Protein AF-A0A7E4V9V8-F1 (afdb_monomer_lite)

Radius of gyration: 37.83 Å; chains: 1; bounding box: 82×45×127 Å

Organism: Panagrellus redivivus (NCBI:txid6233)

pLDDT: mean 72.08, std 18.41, range [40.09, 97.81]

Structure (mmCIF, N/CA/C/O backbone):
data_AF-A0A7E4V9V8-F1
#
_entry.id   AF-A0A7E4V9V8-F1
#
loop_
_atom_site.group_PDB
_atom_site.id
_atom_site.type_symbol
_atom_site.label_atom_id
_atom_site.label_alt_id
_atom_site.label_comp_id
_atom_site.label_asym_id
_atom_site.label_entity_id
_atom_site.label_seq_id
_atom_site.pdbx_PDB_ins_code
_atom_site.Cartn_x
_atom_site.Cartn_y
_atom_site.Cartn_z
_atom_site.occupancy
_atom_site.B_iso_or_equiv
_atom_site.auth_seq_id
_atom_site.auth_comp_id
_atom_site.auth_asym_id
_atom_site.auth_atom_id
_atom_site.pdbx_PDB_model_num
ATOM 1 N N . MET A 1 1 ? 31.816 2.742 -47.677 1.00 45.69 1 MET A N 1
ATOM 2 C CA . MET A 1 1 ? 32.128 1.300 -47.737 1.00 45.69 1 MET A CA 1
ATOM 3 C C . MET A 1 1 ? 30.909 0.569 -47.224 1.00 45.69 1 MET A C 1
ATOM 5 O O . MET A 1 1 ? 30.717 0.441 -46.022 1.00 45.69 1 MET A O 1
ATOM 9 N N . ASP A 1 2 ? 30.016 0.253 -48.149 1.00 43.44 2 ASP A N 1
ATOM 10 C CA . ASP A 1 2 ? 28.666 -0.223 -47.886 1.00 43.44 2 ASP A CA 1
ATOM 11 C C . ASP A 1 2 ? 28.671 -1.669 -47.377 1.00 43.44 2 ASP A C 1
ATOM 13 O O . ASP A 1 2 ? 29.311 -2.550 -47.951 1.00 43.44 2 ASP A O 1
ATOM 17 N N . ALA A 1 3 ? 27.908 -1.930 -46.313 1.00 55.72 3 ALA A N 1
ATOM 18 C CA . ALA A 1 3 ? 27.800 -3.226 -45.633 1.00 55.72 3 ALA A CA 1
ATOM 19 C C . ALA A 1 3 ? 27.164 -4.354 -46.483 1.00 55.72 3 ALA A C 1
ATOM 21 O O . ALA A 1 3 ? 26.876 -5.431 -45.968 1.00 55.72 3 ALA A O 1
ATOM 22 N N . LYS A 1 4 ? 26.944 -4.127 -47.785 1.00 54.84 4 LYS A N 1
ATOM 23 C CA . LYS A 1 4 ? 26.379 -5.103 -48.731 1.00 54.84 4 LYS A CA 1
ATOM 24 C C . LYS A 1 4 ? 27.421 -5.870 -49.555 1.00 54.84 4 LYS A C 1
ATOM 26 O O . LYS A 1 4 ? 27.035 -6.810 -50.234 1.00 54.84 4 LYS A O 1
ATOM 31 N N . SER A 1 5 ? 28.718 -5.557 -49.457 1.00 54.06 5 SER A N 1
ATOM 32 C CA . SER A 1 5 ? 29.772 -6.304 -50.177 1.00 54.06 5 SER A CA 1
ATOM 33 C C . SER A 1 5 ? 30.357 -7.508 -49.426 1.00 54.06 5 SER A C 1
ATOM 35 O O . SER A 1 5 ? 31.189 -8.210 -49.989 1.00 54.06 5 SER A O 1
ATOM 37 N N . PHE A 1 6 ? 29.946 -7.781 -48.182 1.00 55.25 6 PHE A N 1
ATOM 38 C CA . PHE A 1 6 ? 30.520 -8.889 -47.398 1.00 55.25 6 PHE A CA 1
ATOM 39 C C . PHE A 1 6 ? 29.801 -10.237 -47.597 1.00 55.25 6 PHE A C 1
ATOM 41 O O . PHE A 1 6 ? 30.325 -11.277 -47.214 1.00 55.25 6 PHE A O 1
ATOM 48 N N . ALA A 1 7 ? 28.607 -10.236 -48.202 1.00 59.81 7 ALA A N 1
ATOM 49 C CA . ALA A 1 7 ? 27.783 -11.437 -48.375 1.00 59.81 7 ALA A CA 1
ATOM 50 C C . ALA A 1 7 ? 28.170 -12.303 -49.595 1.00 59.81 7 ALA A C 1
ATOM 52 O O . ALA A 1 7 ? 27.647 -13.403 -49.735 1.00 59.81 7 ALA A O 1
ATOM 53 N N . ASP A 1 8 ? 29.092 -11.832 -50.443 1.00 55.97 8 ASP A N 1
ATOM 54 C CA . ASP A 1 8 ? 29.532 -12.507 -51.680 1.00 55.97 8 ASP A CA 1
ATOM 55 C C . ASP A 1 8 ? 30.954 -13.101 -51.576 1.00 55.97 8 ASP A C 1
ATOM 57 O O . ASP A 1 8 ? 31.596 -13.441 -52.572 1.00 55.97 8 ASP A O 1
ATOM 61 N N . LEU A 1 9 ? 31.495 -13.228 -50.358 1.00 59.00 9 LEU A N 1
ATOM 62 C CA . LEU A 1 9 ? 32.777 -13.899 -50.153 1.00 59.00 9 LEU A CA 1
ATOM 63 C C . LEU A 1 9 ? 32.568 -15.415 -50.086 1.00 59.00 9 LEU A C 1
ATOM 65 O O . LEU A 1 9 ? 31.859 -15.927 -49.222 1.00 59.00 9 LEU A O 1
ATOM 69 N N . LYS A 1 10 ? 33.237 -16.140 -50.994 1.00 71.31 10 LYS A N 1
ATOM 70 C CA . LYS A 1 10 ? 33.296 -17.611 -51.005 1.00 71.31 10 LYS A CA 1
ATOM 71 C C . LYS A 1 10 ? 33.635 -18.138 -49.595 1.00 71.31 10 LYS A C 1
ATOM 73 O O . LYS A 1 10 ? 34.505 -17.559 -48.943 1.00 71.31 10 LYS A O 1
ATOM 78 N N . PRO A 1 11 ? 33.037 -19.254 -49.137 1.00 69.50 11 PRO A N 1
ATOM 79 C CA . PRO A 1 11 ? 33.258 -19.796 -47.787 1.00 69.50 11 PRO A CA 1
ATOM 80 C C . PRO A 1 11 ? 34.738 -20.082 -47.485 1.00 69.50 11 PRO A C 1
ATOM 82 O O . PRO A 1 11 ? 35.166 -20.004 -46.339 1.00 69.50 11 PRO A O 1
ATOM 85 N N . GLU A 1 12 ? 35.540 -20.328 -48.519 1.00 69.25 12 GLU A N 1
ATOM 86 C CA . GLU A 1 12 ? 36.992 -20.499 -48.430 1.00 69.25 12 GLU A CA 1
ATOM 87 C C . GLU A 1 12 ? 37.733 -19.202 -48.049 1.00 69.25 12 GLU A C 1
ATOM 89 O O . GLU A 1 12 ? 38.665 -19.230 -47.252 1.00 69.25 12 GLU A O 1
ATOM 94 N N . GLN A 1 13 ? 37.277 -18.046 -48.545 1.00 64.38 13 GLN A N 1
ATOM 95 C CA . GLN A 1 13 ? 37.813 -16.728 -48.177 1.00 64.38 13 GLN A CA 1
ATOM 96 C C . GLN A 1 13 ? 37.402 -16.342 -46.751 1.00 64.38 13 GLN A C 1
ATOM 98 O O . GLN A 1 13 ? 38.192 -15.750 -46.018 1.00 64.38 13 GLN A O 1
ATOM 103 N N . LEU A 1 14 ? 36.191 -16.726 -46.328 1.00 67.88 14 LEU A N 1
ATOM 104 C CA . LEU A 1 14 ? 35.746 -16.559 -44.943 1.00 67.88 14 LEU A CA 1
ATOM 105 C C . LEU A 1 14 ? 36.573 -17.435 -43.987 1.00 67.88 14 LEU A C 1
ATOM 107 O O . LEU A 1 14 ? 37.019 -16.948 -42.951 1.00 67.88 14 LEU A O 1
ATOM 111 N N . ALA A 1 15 ? 36.847 -18.689 -44.361 1.00 70.75 15 ALA A N 1
ATOM 112 C CA . ALA A 1 15 ? 37.722 -19.578 -43.600 1.00 70.75 15 ALA A CA 1
ATOM 113 C C . ALA A 1 15 ? 39.163 -19.041 -43.530 1.00 70.75 15 ALA A C 1
ATOM 115 O O . ALA A 1 15 ? 39.757 -19.031 -42.454 1.00 70.75 15 ALA A O 1
ATOM 116 N N . ALA A 1 16 ? 39.699 -18.508 -44.634 1.00 72.44 16 ALA A N 1
ATOM 117 C CA . ALA A 1 16 ? 41.021 -17.880 -44.661 1.00 72.44 16 ALA A CA 1
ATOM 118 C C . ALA A 1 16 ? 41.091 -16.611 -43.786 1.00 72.44 16 ALA A C 1
ATOM 120 O O . ALA A 1 16 ? 42.066 -16.414 -43.058 1.00 72.44 16 ALA A O 1
ATOM 121 N N . ALA A 1 17 ? 40.042 -15.781 -43.789 1.00 70.69 17 ALA A N 1
ATOM 122 C CA . ALA A 1 17 ? 39.939 -14.615 -42.912 1.00 70.69 17 ALA A CA 1
ATOM 123 C C . ALA A 1 17 ? 39.844 -15.016 -41.428 1.00 70.69 17 A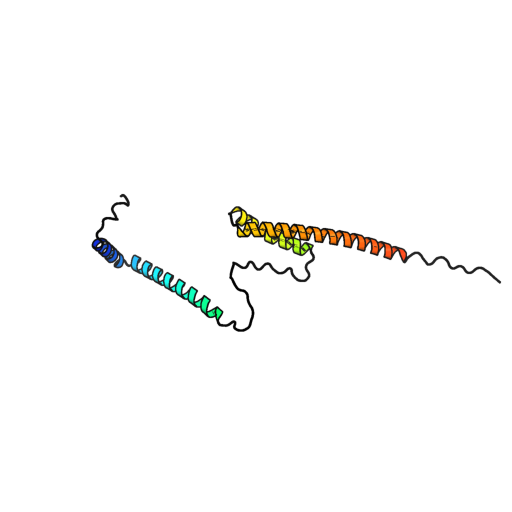LA A C 1
ATOM 125 O O . ALA A 1 17 ? 40.506 -14.410 -40.584 1.00 70.69 17 ALA A O 1
ATOM 126 N N . MET A 1 18 ? 39.090 -16.072 -41.101 1.00 73.50 18 MET A N 1
ATOM 127 C CA . MET A 1 18 ? 39.039 -16.637 -39.746 1.00 73.50 18 MET A CA 1
ATOM 128 C C . MET A 1 18 ? 40.387 -17.234 -39.317 1.00 73.50 18 MET A C 1
ATOM 130 O O . MET A 1 18 ? 40.780 -17.071 -38.164 1.00 73.50 18 MET A O 1
ATOM 134 N N . GLN A 1 19 ? 41.132 -17.857 -40.235 1.00 70.56 19 GLN A N 1
ATOM 135 C CA . GLN A 1 19 ? 42.467 -18.399 -39.964 1.00 70.56 19 GLN A CA 1
ATOM 136 C C . GLN A 1 19 ? 43.493 -17.285 -39.679 1.00 70.56 19 GLN A C 1
ATOM 138 O O . GLN A 1 19 ? 44.299 -17.419 -38.759 1.00 70.56 19 GLN A O 1
ATOM 143 N N . LEU A 1 20 ? 43.428 -16.162 -40.407 1.00 66.19 20 LEU A N 1
ATOM 144 C CA . LEU A 1 20 ? 44.262 -14.975 -40.159 1.00 66.19 20 LEU A CA 1
ATOM 145 C C . LEU A 1 20 ? 43.917 -14.283 -38.829 1.00 66.19 20 LEU A C 1
ATOM 147 O O . LEU A 1 20 ? 44.810 -13.819 -38.115 1.00 66.19 20 LEU A O 1
ATOM 151 N N . LEU A 1 21 ? 42.635 -14.253 -38.453 1.00 65.12 21 LEU A N 1
ATOM 152 C CA . LEU A 1 21 ? 42.201 -13.775 -37.135 1.00 65.12 21 LEU A CA 1
ATOM 153 C C . LEU A 1 21 ? 42.660 -14.713 -36.005 1.00 65.12 21 LEU A C 1
ATOM 155 O O . LEU A 1 21 ? 43.030 -14.233 -34.935 1.00 65.12 21 LEU A O 1
ATOM 159 N N . ALA A 1 22 ? 42.719 -16.028 -36.247 1.00 63.16 22 ALA A N 1
ATOM 160 C CA . ALA A 1 22 ? 43.178 -17.023 -35.272 1.00 63.16 22 ALA A CA 1
ATOM 161 C C . ALA A 1 22 ? 44.679 -16.919 -34.931 1.00 63.16 22 ALA A C 1
ATOM 163 O O . ALA A 1 22 ? 45.094 -17.331 -33.845 1.00 63.16 22 ALA A O 1
ATOM 164 N N . THR A 1 23 ? 45.491 -16.340 -35.823 1.00 73.06 23 THR A N 1
ATOM 165 C CA . THR A 1 23 ? 46.910 -16.031 -35.559 1.00 73.06 23 THR A CA 1
ATOM 166 C C . THR A 1 23 ? 47.132 -14.739 -34.765 1.00 73.06 23 THR A C 1
ATOM 168 O O . THR A 1 23 ? 48.264 -14.439 -34.392 1.00 73.06 23 THR A O 1
ATOM 171 N N . ASN A 1 24 ? 46.080 -13.965 -34.478 1.00 74.00 24 ASN A N 1
ATOM 172 C CA . ASN A 1 24 ? 46.192 -12.724 -33.719 1.00 74.00 24 ASN A CA 1
ATOM 173 C C . ASN A 1 24 ? 46.046 -12.988 -32.197 1.00 74.00 24 ASN A C 1
ATOM 175 O O . ASN A 1 24 ? 44.991 -13.464 -31.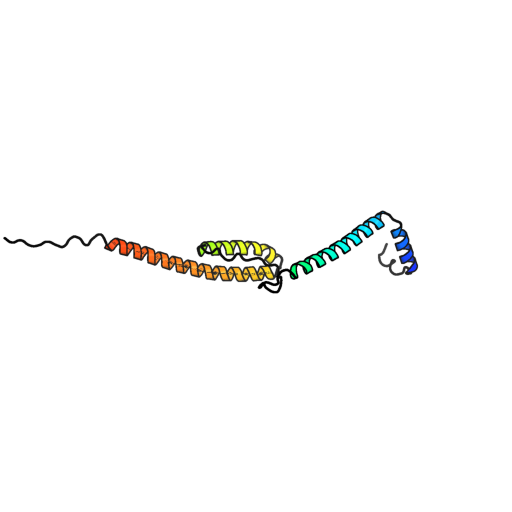764 1.00 74.00 24 ASN A O 1
ATOM 179 N N . PRO A 1 25 ? 47.050 -12.656 -31.356 1.00 75.88 25 PRO A N 1
ATOM 180 C CA . PRO A 1 25 ? 47.046 -12.985 -29.923 1.00 75.88 25 PRO A CA 1
ATOM 181 C C . PRO A 1 25 ? 45.923 -12.288 -29.138 1.00 75.88 25 PRO A C 1
ATOM 183 O O . PRO A 1 25 ? 45.439 -12.823 -28.142 1.00 75.88 25 PRO A O 1
ATOM 186 N N . GLN A 1 26 ? 45.454 -11.126 -29.604 1.00 74.38 26 GLN A N 1
ATOM 187 C CA . GLN A 1 26 ? 44.285 -10.456 -29.023 1.00 74.38 26 GLN A CA 1
ATOM 188 C C . GLN A 1 26 ? 43.015 -11.298 -29.196 1.00 74.38 26 GLN A C 1
ATOM 190 O O . GLN A 1 26 ? 42.241 -11.467 -28.256 1.00 74.38 26 GLN A O 1
ATOM 195 N N . TYR A 1 27 ? 42.828 -11.897 -30.376 1.00 75.81 27 TYR A N 1
ATOM 196 C CA . TYR A 1 27 ? 41.657 -12.726 -30.659 1.00 75.81 27 TYR A CA 1
ATOM 197 C C . TYR A 1 27 ? 41.684 -14.037 -29.861 1.00 75.81 27 TYR A C 1
ATOM 199 O O . TYR A 1 27 ? 40.644 -14.482 -29.377 1.00 75.81 27 TYR A O 1
ATOM 207 N N . GLN A 1 28 ? 42.874 -14.608 -29.637 1.00 75.06 28 GLN A N 1
ATOM 208 C CA . GLN A 1 28 ? 43.047 -15.766 -28.751 1.00 75.06 28 GLN A CA 1
ATOM 209 C C . GLN A 1 28 ? 42.639 -15.457 -27.304 1.00 75.06 28 GLN A C 1
ATOM 211 O O . GLN A 1 28 ? 41.941 -16.262 -26.689 1.00 75.06 28 GLN A O 1
ATOM 216 N N . HIS A 1 29 ? 42.990 -14.281 -26.772 1.00 79.19 29 HIS A N 1
ATOM 217 C CA . HIS A 1 29 ? 42.607 -13.901 -25.408 1.00 79.19 29 HIS A CA 1
ATOM 218 C C . HIS A 1 29 ? 41.089 -13.688 -25.269 1.00 79.19 29 HIS A C 1
ATOM 220 O O . HIS A 1 29 ? 40.487 -14.099 -24.273 1.00 79.19 29 HIS A O 1
ATOM 226 N N . VAL A 1 30 ? 40.446 -13.111 -26.293 1.00 78.38 30 VAL A N 1
ATOM 227 C CA . VAL A 1 30 ? 38.983 -12.940 -26.342 1.00 78.38 30 VAL A CA 1
ATOM 228 C C . VAL A 1 30 ? 38.264 -14.288 -26.456 1.00 78.38 30 VAL A C 1
ATOM 230 O O . VAL A 1 30 ? 37.282 -14.502 -25.745 1.00 78.38 30 VAL A O 1
ATOM 233 N N . LEU A 1 31 ? 38.759 -15.225 -27.274 1.00 78.88 31 LEU A N 1
ATOM 234 C CA . LEU A 1 31 ? 38.191 -16.578 -27.353 1.00 78.88 31 LEU A CA 1
ATOM 235 C C . LEU A 1 31 ? 38.348 -17.352 -26.035 1.00 78.88 31 LEU A C 1
ATOM 237 O O . LEU A 1 31 ? 37.402 -18.021 -25.618 1.00 78.88 31 LEU A O 1
ATOM 241 N N . GLN A 1 32 ? 39.492 -17.223 -25.355 1.00 79.06 32 GLN A N 1
ATOM 242 C CA . GLN A 1 32 ? 39.735 -17.855 -24.053 1.00 79.06 32 GLN A CA 1
ATOM 243 C C . GLN A 1 32 ? 38.775 -17.310 -22.982 1.00 79.06 32 GLN A C 1
ATOM 245 O O . GLN A 1 32 ? 38.184 -18.086 -22.228 1.00 79.06 32 GLN A O 1
ATOM 250 N N . HIS A 1 33 ? 38.557 -15.989 -22.953 1.00 78.06 33 HIS A N 1
ATOM 251 C CA . HIS A 1 33 ? 37.576 -15.356 -22.066 1.00 78.06 33 HIS A CA 1
ATOM 252 C C . HIS A 1 33 ? 36.128 -15.745 -22.411 1.00 78.06 33 HIS A C 1
ATOM 254 O O . HIS A 1 33 ? 35.330 -15.980 -21.503 1.00 78.06 33 HIS A O 1
ATOM 260 N N . ALA A 1 34 ? 35.779 -15.857 -23.697 1.00 75.50 34 ALA A N 1
ATOM 261 C CA . ALA A 1 34 ? 34.440 -16.258 -24.135 1.00 75.50 34 ALA A CA 1
ATOM 262 C C . ALA A 1 34 ? 34.124 -17.728 -23.792 1.00 75.50 34 ALA A C 1
ATOM 264 O O . ALA A 1 34 ? 33.023 -18.032 -23.331 1.00 75.50 34 ALA A O 1
ATOM 265 N N . GLN A 1 35 ? 35.093 -18.638 -23.942 1.00 73.69 35 GLN A N 1
ATOM 266 C CA . GLN A 1 35 ? 34.956 -20.037 -23.518 1.00 73.69 35 GLN A CA 1
ATOM 267 C C . GLN A 1 35 ? 34.885 -20.171 -21.989 1.00 73.69 35 GLN A C 1
ATOM 269 O O . GLN A 1 35 ? 34.065 -20.939 -21.481 1.00 73.69 35 GLN A O 1
ATOM 274 N N . ALA A 1 36 ? 35.665 -19.378 -21.243 1.00 68.00 36 ALA A N 1
ATOM 275 C CA . ALA A 1 36 ? 35.574 -19.325 -19.782 1.00 68.00 36 ALA A CA 1
ATOM 276 C C . ALA A 1 36 ? 34.200 -18.810 -19.305 1.00 68.00 36 ALA A C 1
ATOM 278 O O . ALA A 1 36 ? 33.636 -19.346 -18.348 1.00 68.00 36 ALA A O 1
ATOM 279 N N . ALA A 1 37 ? 33.608 -17.833 -20.001 1.00 66.38 37 ALA A N 1
ATOM 280 C CA . ALA A 1 37 ? 32.262 -17.340 -19.702 1.00 66.38 37 ALA A CA 1
ATOM 281 C C . ALA A 1 37 ? 31.167 -18.398 -19.959 1.00 66.38 37 ALA A C 1
ATOM 283 O O . ALA A 1 37 ? 30.230 -18.513 -19.166 1.00 66.38 37 ALA A O 1
ATOM 284 N N . ALA A 1 38 ? 31.301 -19.216 -21.010 1.00 64.56 38 ALA A N 1
ATOM 285 C CA . ALA A 1 38 ? 30.376 -20.321 -21.285 1.00 64.56 38 ALA A CA 1
ATOM 286 C C . ALA A 1 38 ? 30.480 -21.450 -20.237 1.00 64.56 38 ALA A C 1
ATOM 288 O O . ALA A 1 38 ? 29.458 -21.967 -19.782 1.00 64.56 38 ALA A O 1
ATOM 289 N N . ALA A 1 39 ? 31.695 -21.783 -19.782 1.00 63.09 39 ALA A N 1
ATOM 290 C CA . ALA A 1 39 ? 31.906 -22.752 -18.702 1.00 63.09 39 ALA A CA 1
ATOM 291 C C . ALA A 1 39 ? 31.347 -22.260 -17.349 1.00 63.09 39 ALA A C 1
ATOM 293 O O . ALA A 1 39 ? 30.770 -23.042 -16.591 1.00 63.09 39 ALA A O 1
ATOM 294 N N . SER A 1 40 ? 31.438 -20.950 -17.082 1.00 64.12 40 SER A N 1
ATOM 295 C CA . SER A 1 40 ? 30.881 -20.317 -15.875 1.00 64.12 40 SER A CA 1
ATOM 296 C C . SER A 1 40 ? 29.351 -20.437 -15.802 1.00 64.12 40 SER A C 1
ATOM 298 O O . SER A 1 40 ? 28.801 -20.689 -14.729 1.00 64.12 40 SER A O 1
ATOM 300 N N . GLN A 1 41 ? 28.650 -20.311 -16.939 1.00 62.50 41 GLN A N 1
ATOM 301 C CA . GLN A 1 41 ? 27.193 -20.505 -16.998 1.00 62.50 41 GLN A CA 1
ATOM 302 C C . GLN A 1 41 ? 26.782 -21.964 -16.744 1.00 62.50 41 GLN A C 1
ATOM 304 O O . GLN A 1 41 ? 25.794 -22.204 -16.048 1.00 62.50 41 GLN A O 1
ATOM 309 N N . ALA A 1 42 ? 27.551 -22.940 -17.240 1.00 62.97 42 ALA A N 1
ATOM 310 C CA . ALA A 1 42 ? 27.260 -24.359 -17.023 1.00 62.97 42 ALA A CA 1
ATOM 311 C C . ALA A 1 42 ? 27.433 -24.780 -15.548 1.00 62.97 42 ALA A C 1
ATOM 313 O O . ALA A 1 42 ? 26.620 -25.541 -15.019 1.00 62.97 42 ALA A O 1
ATOM 314 N N . GLN A 1 43 ? 28.437 -24.238 -14.844 1.00 64.62 43 GLN A N 1
ATOM 315 C CA . GLN A 1 43 ? 28.608 -24.482 -13.404 1.00 64.62 43 GLN A CA 1
ATOM 316 C C . GLN A 1 43 ? 27.491 -23.856 -12.553 1.00 64.62 43 GLN A C 1
ATOM 318 O O . GLN A 1 43 ? 27.070 -24.467 -11.567 1.00 64.62 43 GLN A O 1
ATOM 323 N N . GLN A 1 44 ? 26.958 -22.690 -12.943 1.00 62.62 44 GLN A N 1
ATOM 324 C CA . GLN A 1 44 ? 25.831 -22.069 -12.233 1.00 62.62 44 GLN A CA 1
ATOM 325 C C . GLN A 1 44 ? 24.548 -22.914 -12.300 1.00 62.62 44 GLN A C 1
ATOM 327 O O . GLN A 1 44 ? 23.812 -22.980 -11.315 1.00 62.62 44 GLN A O 1
ATOM 332 N N . GLN A 1 45 ? 24.297 -23.610 -13.414 1.00 60.78 45 GLN A N 1
ATOM 333 C CA . GLN A 1 45 ? 23.141 -24.507 -13.527 1.00 60.78 45 GLN A CA 1
ATOM 334 C C . GLN A 1 45 ? 23.300 -25.789 -12.694 1.00 60.78 45 GLN A C 1
ATOM 336 O O . GLN A 1 45 ? 22.329 -26.241 -12.086 1.00 60.78 45 GLN A O 1
ATOM 341 N N . HIS A 1 46 ? 24.510 -26.349 -12.586 1.00 65.38 46 HIS A N 1
ATOM 342 C CA . HIS A 1 46 ? 24.727 -27.565 -11.791 1.00 65.38 46 HIS A CA 1
ATOM 343 C C . HIS A 1 46 ? 24.585 -27.319 -10.277 1.00 65.38 46 HIS A C 1
ATOM 345 O O . HIS A 1 46 ? 24.075 -28.175 -9.552 1.00 65.38 46 HIS A O 1
ATOM 351 N N . GLN A 1 47 ? 24.954 -26.127 -9.788 1.00 62.12 47 GLN A N 1
ATOM 352 C CA . GLN A 1 47 ? 24.814 -25.793 -8.365 1.00 62.12 47 GLN A CA 1
ATOM 353 C C . GLN A 1 47 ? 23.347 -25.607 -7.926 1.00 62.12 47 GLN A C 1
ATOM 355 O O . GLN A 1 47 ? 23.027 -25.885 -6.771 1.00 62.12 47 GLN A O 1
ATOM 360 N N . GLN A 1 48 ? 22.432 -25.229 -8.832 1.00 60.88 48 GLN A N 1
ATOM 361 C CA . GLN A 1 48 ? 20.995 -25.194 -8.515 1.00 60.88 48 GLN A CA 1
ATOM 362 C C . GLN A 1 48 ? 20.381 -26.590 -8.362 1.00 60.88 48 GLN A C 1
ATOM 364 O O . GLN A 1 48 ? 19.479 -26.766 -7.545 1.00 60.88 48 GLN A O 1
ATOM 369 N N . GLN A 1 49 ? 20.875 -27.598 -9.087 1.00 61.84 49 GLN A N 1
ATOM 370 C CA . GLN A 1 49 ? 20.275 -28.933 -9.033 1.00 61.84 49 GLN A CA 1
ATOM 371 C C . GLN A 1 49 ? 20.659 -29.703 -7.758 1.00 61.84 49 GLN A C 1
ATOM 373 O O . GLN A 1 49 ? 19.850 -30.468 -7.235 1.00 61.84 49 GLN A O 1
ATOM 378 N N . GLN A 1 50 ? 21.850 -29.460 -7.196 1.00 61.53 50 GLN A N 1
ATOM 379 C CA . GLN A 1 50 ? 22.317 -30.185 -6.008 1.00 61.53 50 GLN A CA 1
ATOM 380 C C . GLN A 1 50 ? 21.651 -29.725 -4.694 1.00 61.53 50 GLN A C 1
ATOM 382 O O . GLN A 1 50 ? 21.560 -30.513 -3.754 1.00 61.53 50 GLN A O 1
ATOM 387 N N . GLN A 1 51 ? 21.097 -28.506 -4.622 1.00 59.59 51 GLN A N 1
ATOM 388 C CA . GLN A 1 51 ? 20.321 -28.072 -3.445 1.00 59.59 51 GLN A CA 1
ATOM 389 C C . GLN A 1 51 ? 18.934 -28.726 -3.343 1.00 59.59 51 GLN A C 1
ATOM 391 O O . GLN A 1 51 ? 18.319 -28.676 -2.280 1.00 59.59 51 GLN A O 1
ATOM 396 N N . GLN A 1 52 ? 18.440 -29.381 -4.398 1.00 57.44 52 GLN A N 1
ATOM 397 C CA . GLN A 1 52 ? 17.084 -29.934 -4.399 1.00 57.44 52 GLN A CA 1
ATOM 398 C C . GLN A 1 52 ? 16.984 -31.344 -3.790 1.00 57.44 52 GLN A C 1
ATOM 400 O O . GLN A 1 52 ? 15.878 -31.827 -3.565 1.00 57.44 52 GLN A O 1
ATOM 405 N N . GLN A 1 53 ? 18.110 -32.003 -3.485 1.00 52.34 53 GLN A N 1
ATOM 406 C CA . GLN A 1 53 ? 18.114 -33.398 -3.017 1.00 52.34 53 GLN A CA 1
ATOM 407 C C . GLN A 1 53 ? 18.367 -33.572 -1.508 1.00 52.34 53 GLN A C 1
ATOM 409 O O . GLN A 1 53 ? 18.261 -34.684 -1.001 1.00 52.34 53 GLN A O 1
ATOM 414 N N . ALA A 1 54 ? 18.622 -32.487 -0.766 1.00 49.66 54 ALA A N 1
ATOM 415 C CA . ALA A 1 54 ? 18.818 -32.531 0.690 1.00 49.66 54 ALA A CA 1
ATOM 416 C C . ALA A 1 54 ? 17.551 -32.214 1.515 1.00 49.66 54 ALA A C 1
ATOM 418 O O . ALA A 1 54 ? 17.619 -32.119 2.737 1.00 49.66 54 ALA A O 1
ATOM 419 N N . GLN A 1 55 ? 16.384 -32.068 0.880 1.00 46.12 55 GLN A N 1
ATOM 420 C CA . GLN A 1 55 ? 15.124 -31.720 1.553 1.00 46.12 55 GLN A CA 1
ATOM 421 C C . GLN A 1 55 ? 14.055 -32.813 1.405 1.00 46.12 55 GLN A C 1
ATOM 423 O O . GLN A 1 55 ? 12.901 -32.556 1.079 1.00 46.12 55 GLN A O 1
ATOM 428 N N . ALA A 1 56 ? 14.419 -34.062 1.701 1.00 41.00 56 ALA A N 1
ATOM 429 C CA . ALA A 1 56 ? 13.443 -35.113 1.992 1.00 41.00 56 ALA A CA 1
ATOM 430 C C . ALA A 1 56 ? 13.121 -35.125 3.497 1.00 41.00 56 ALA A C 1
ATOM 432 O O . ALA A 1 56 ? 13.459 -36.052 4.224 1.00 41.00 56 ALA A O 1
ATOM 433 N N . SER A 1 57 ? 12.508 -34.037 3.965 1.00 40.59 57 SER A N 1
ATOM 434 C CA . SER A 1 57 ? 11.769 -33.904 5.229 1.00 40.59 57 SER A CA 1
ATOM 435 C C . SER A 1 57 ? 10.924 -32.627 5.101 1.00 40.59 57 SER A C 1
ATOM 437 O O . SER A 1 57 ? 11.406 -31.532 5.349 1.00 40.59 57 SER A O 1
ATOM 439 N N . ILE A 1 58 ? 9.720 -32.807 4.550 1.00 46.75 58 ILE A N 1
ATOM 440 C CA . ILE A 1 58 ? 8.535 -31.925 4.398 1.00 46.75 58 ILE A CA 1
ATOM 441 C C . ILE A 1 58 ? 8.479 -30.572 5.160 1.00 46.75 58 ILE A C 1
ATOM 443 O O . ILE A 1 58 ? 8.964 -30.501 6.286 1.00 46.75 58 ILE A O 1
ATOM 447 N N . PRO A 1 59 ? 7.669 -29.578 4.703 1.00 49.38 59 PRO A N 1
ATOM 448 C CA . PRO A 1 59 ? 7.109 -29.341 3.357 1.00 49.38 59 PRO A CA 1
ATOM 449 C C . PRO A 1 59 ? 7.367 -27.897 2.862 1.00 49.38 59 PRO A C 1
ATOM 451 O O . PRO A 1 59 ? 7.145 -26.936 3.596 1.00 49.38 59 PRO A O 1
ATOM 454 N N . SER A 1 60 ? 7.770 -27.693 1.602 1.00 40.09 60 SER A N 1
ATOM 455 C CA . SER A 1 60 ? 7.865 -26.333 1.050 1.00 40.09 60 SER A CA 1
ATOM 456 C C . SER A 1 60 ? 7.476 -26.244 -0.421 1.00 40.09 60 SER A C 1
ATOM 458 O O . SER A 1 60 ? 7.588 -27.184 -1.202 1.00 40.09 60 SER A O 1
ATOM 460 N N . VAL A 1 61 ? 6.936 -25.076 -0.715 1.00 44.59 61 VAL A N 1
ATOM 461 C CA . VAL A 1 61 ? 6.044 -24.669 -1.789 1.00 44.59 61 VAL A CA 1
ATOM 462 C C . VAL A 1 61 ? 6.660 -24.687 -3.189 1.00 44.59 61 VAL A C 1
ATOM 464 O O . VAL A 1 61 ? 7.790 -24.269 -3.428 1.00 44.59 61 VAL A O 1
ATOM 467 N N . SER A 1 62 ? 5.844 -25.125 -4.140 1.00 45.78 62 SER A N 1
ATOM 468 C CA . SER A 1 62 ? 6.054 -25.039 -5.581 1.00 45.78 62 SER A CA 1
ATOM 469 C C . SER A 1 62 ? 6.008 -23.592 -6.112 1.00 45.78 62 SER A C 1
ATOM 471 O O . SER A 1 62 ? 5.181 -22.793 -5.679 1.00 45.78 62 SER A O 1
ATOM 473 N N . ALA A 1 63 ? 6.848 -23.336 -7.128 1.00 41.81 63 ALA A N 1
ATOM 474 C CA . ALA A 1 63 ? 6.944 -22.164 -8.018 1.00 41.81 63 ALA A CA 1
ATOM 475 C C . ALA A 1 63 ? 7.605 -20.882 -7.455 1.00 41.81 63 ALA A C 1
ATOM 477 O O . ALA A 1 63 ? 6.989 -20.050 -6.791 1.00 41.81 63 ALA A O 1
ATOM 478 N N . GLN A 1 64 ? 8.878 -20.687 -7.817 1.00 41.03 64 GLN A N 1
ATOM 479 C CA . GLN A 1 64 ? 9.652 -19.475 -7.544 1.00 41.03 64 GLN A CA 1
ATOM 480 C C . GLN A 1 64 ? 9.270 -18.347 -8.518 1.00 41.03 64 GLN A C 1
ATOM 482 O O . GLN A 1 64 ? 9.778 -18.244 -9.632 1.00 41.03 64 GLN A O 1
ATOM 487 N N . LEU A 1 65 ? 8.360 -17.492 -8.060 1.00 45.94 65 LEU A N 1
ATOM 488 C CA . LEU A 1 65 ? 8.267 -16.073 -8.419 1.00 45.94 65 LEU A CA 1
ATOM 489 C C . LEU A 1 65 ? 9.231 -15.302 -7.486 1.00 45.94 65 LEU A C 1
ATOM 491 O O . LEU A 1 65 ? 9.468 -15.800 -6.382 1.00 45.94 65 LEU A O 1
ATOM 495 N N . PRO A 1 66 ? 9.769 -14.113 -7.834 1.00 43.66 66 PRO A N 1
ATOM 496 C CA . PRO A 1 66 ? 10.517 -13.290 -6.882 1.00 43.66 66 PRO A CA 1
ATOM 497 C C . PRO A 1 66 ? 9.651 -13.011 -5.647 1.00 43.66 66 PRO A C 1
ATOM 499 O O . PRO A 1 66 ? 8.730 -12.194 -5.679 1.00 43.66 66 PRO A O 1
ATOM 502 N N . GLN A 1 67 ? 9.906 -13.759 -4.574 1.00 41.91 67 GLN A N 1
ATOM 503 C CA . GLN A 1 67 ? 9.193 -13.665 -3.311 1.00 41.91 67 GLN A CA 1
ATOM 504 C C . GLN A 1 67 ? 9.680 -12.408 -2.594 1.00 41.91 67 GLN A C 1
ATOM 506 O O . GLN A 1 67 ? 10.658 -12.431 -1.850 1.00 41.91 67 GLN A O 1
ATOM 511 N N . TYR A 1 68 ? 8.982 -11.294 -2.817 1.00 44.75 68 TYR A N 1
ATOM 512 C CA . TYR A 1 68 ? 8.888 -10.268 -1.787 1.00 44.75 68 TYR A CA 1
ATOM 513 C C . TYR A 1 68 ? 8.133 -10.911 -0.626 1.00 44.75 68 TYR A C 1
ATOM 515 O O . TYR A 1 68 ? 6.906 -10.998 -0.641 1.00 44.75 68 TYR A O 1
ATOM 523 N N . SER A 1 69 ? 8.896 -11.423 0.341 1.00 46.97 69 SER A N 1
ATOM 524 C CA . SER A 1 69 ? 8.384 -11.847 1.634 1.00 46.97 69 SER A CA 1
ATOM 525 C C . SER A 1 69 ? 7.703 -10.637 2.259 1.00 46.97 69 SER A C 1
ATOM 527 O O . SER A 1 69 ? 8.366 -9.777 2.831 1.00 46.97 69 SER A O 1
ATOM 529 N N . VAL A 1 70 ? 6.383 -10.547 2.106 1.00 57.00 70 VAL A N 1
ATOM 530 C CA . VAL A 1 70 ? 5.553 -9.675 2.933 1.00 57.00 70 VAL A CA 1
ATOM 531 C C . VAL A 1 70 ? 5.808 -10.118 4.369 1.00 57.00 70 VAL A C 1
ATOM 533 O O . VAL A 1 70 ? 5.502 -11.270 4.691 1.00 57.00 70 VAL A O 1
ATOM 536 N N . PRO A 1 71 ? 6.424 -9.280 5.222 1.00 53.44 71 PRO A N 1
ATOM 537 C CA . PRO A 1 71 ? 6.571 -9.622 6.621 1.00 53.44 71 PRO A CA 1
ATOM 538 C C . PRO A 1 71 ? 5.163 -9.870 7.147 1.00 53.44 71 PRO A C 1
ATOM 540 O O . PRO A 1 71 ? 4.296 -8.998 7.039 1.00 53.44 71 PRO A O 1
ATOM 543 N N . ALA A 1 72 ? 4.916 -11.073 7.667 1.00 58.59 72 ALA A N 1
ATOM 544 C CA . ALA A 1 72 ? 3.737 -11.298 8.480 1.00 58.59 72 ALA A CA 1
ATOM 545 C C . ALA A 1 72 ? 3.720 -10.185 9.540 1.00 58.59 72 ALA A C 1
ATOM 547 O O . ALA A 1 72 ? 4.773 -9.920 10.135 1.00 58.59 72 ALA A O 1
ATOM 548 N N . PRO A 1 73 ? 2.587 -9.486 9.731 1.00 53.75 73 PRO A N 1
ATOM 549 C CA . PRO A 1 73 ? 2.525 -8.409 10.702 1.00 53.75 73 PRO A CA 1
ATOM 550 C C . PRO A 1 73 ? 3.012 -8.962 12.044 1.00 53.75 73 PRO A C 1
ATOM 552 O O . PRO A 1 73 ? 2.528 -10.020 12.461 1.00 53.75 73 PRO A O 1
ATOM 555 N N . PRO A 1 74 ? 4.003 -8.318 12.685 1.00 51.97 74 PRO A N 1
ATOM 556 C CA . PRO A 1 74 ? 4.563 -8.822 13.925 1.00 51.97 74 PRO A CA 1
ATOM 557 C C . PRO A 1 74 ? 3.422 -9.062 14.923 1.00 51.97 74 PRO A C 1
ATOM 559 O O . PRO A 1 74 ? 2.564 -8.180 15.079 1.00 51.97 74 PRO A O 1
ATOM 562 N N . PRO A 1 75 ? 3.368 -10.241 15.571 1.00 43.94 75 PRO A N 1
ATOM 563 C CA . PRO A 1 75 ? 2.325 -10.563 16.534 1.00 43.94 75 PRO A CA 1
ATOM 564 C C . PRO A 1 75 ? 2.472 -9.617 17.732 1.00 43.94 75 PRO A C 1
ATOM 566 O O . PRO A 1 75 ? 3.309 -9.828 18.602 1.00 43.94 75 PRO A O 1
ATOM 569 N N . GLY A 1 76 ? 1.711 -8.519 17.727 1.00 53.91 76 GLY A N 1
ATOM 570 C CA . GLY A 1 76 ? 1.759 -7.479 18.762 1.00 53.91 76 GLY A CA 1
ATOM 571 C C . GLY A 1 76 ? 1.685 -6.029 18.268 1.00 53.91 76 GLY A C 1
ATOM 572 O O . GLY A 1 76 ? 1.535 -5.127 19.088 1.00 53.91 76 GLY A O 1
ATOM 573 N N . GLY A 1 77 ? 1.758 -5.765 16.958 1.00 61.22 77 GLY A N 1
ATOM 574 C CA . GLY A 1 77 ? 1.581 -4.407 16.425 1.00 61.22 77 GLY A CA 1
ATOM 575 C C . GLY A 1 77 ? 0.114 -3.957 16.440 1.00 61.22 77 GLY A C 1
ATOM 576 O O . GLY A 1 77 ? -0.759 -4.676 15.959 1.00 61.22 77 GLY A O 1
ATOM 577 N N . SER A 1 78 ? -0.179 -2.758 16.957 1.00 82.69 78 SER A N 1
ATOM 578 C CA . SER A 1 78 ? -1.527 -2.166 16.864 1.00 82.69 78 SER A CA 1
ATOM 579 C C . SER A 1 78 ? -1.965 -1.989 15.400 1.00 82.69 78 SER A C 1
ATOM 581 O O . SER A 1 78 ? -1.121 -1.861 14.509 1.00 82.69 78 SER A O 1
ATOM 583 N N . LYS A 1 79 ? -3.280 -1.922 15.130 1.00 87.38 79 LYS A N 1
ATOM 584 C CA . LYS A 1 79 ? -3.809 -1.738 13.760 1.00 87.38 79 LYS A CA 1
ATOM 585 C C . LYS A 1 79 ? -3.201 -0.523 1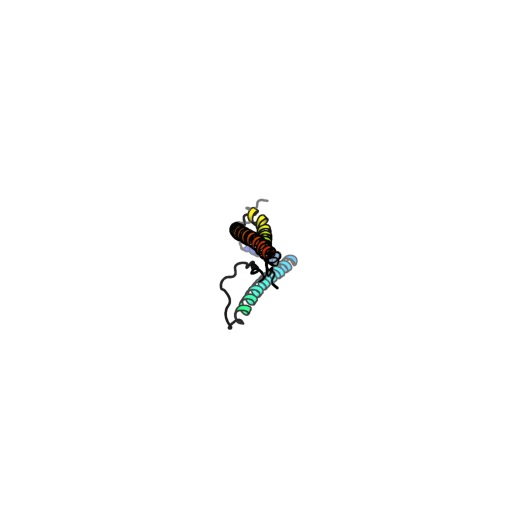3.039 1.00 87.38 79 LYS A C 1
ATOM 587 O O . LYS A 1 79 ? -2.967 -0.565 11.836 1.00 87.38 79 LYS A O 1
ATOM 592 N N . TYR A 1 80 ? -2.853 0.522 13.790 1.00 88.62 80 TYR A N 1
ATOM 593 C CA . TYR A 1 80 ? -2.123 1.683 13.286 1.00 88.62 80 TYR A CA 1
ATOM 594 C C . TYR A 1 80 ? -0.703 1.350 12.799 1.00 88.62 80 TYR A C 1
ATOM 596 O O . TYR A 1 80 ? -0.329 1.758 11.705 1.00 88.62 80 TYR A O 1
ATOM 604 N N . ASN A 1 81 ? 0.075 0.569 13.557 1.00 90.19 81 ASN A N 1
ATOM 605 C CA . ASN A 1 81 ? 1.411 0.142 13.123 1.00 90.19 81 ASN A CA 1
ATOM 606 C C . ASN A 1 81 ? 1.339 -0.685 11.837 1.00 90.19 81 ASN A C 1
ATOM 608 O O . ASN A 1 81 ? 2.137 -0.488 10.927 1.00 90.19 81 ASN A O 1
ATOM 612 N N . HIS A 1 82 ? 0.341 -1.564 11.728 1.00 91.44 82 HIS A N 1
ATOM 613 C CA . HIS A 1 82 ? 0.110 -2.319 10.499 1.00 91.44 82 HIS A CA 1
ATOM 614 C C . HIS A 1 82 ? -0.185 -1.377 9.316 1.00 91.44 82 HIS A C 1
ATOM 616 O O . HIS A 1 82 ? 0.372 -1.550 8.233 1.00 91.44 82 HIS A O 1
ATOM 622 N N . LEU A 1 83 ? -0.992 -0.330 9.520 1.00 94.06 83 LEU A N 1
ATOM 623 C CA . LEU A 1 83 ? -1.278 0.660 8.479 1.00 94.06 83 LEU A CA 1
ATOM 624 C C . LEU A 1 83 ? -0.015 1.399 8.010 1.00 94.06 83 LEU A C 1
ATOM 626 O O . LEU A 1 83 ? 0.154 1.595 6.807 1.00 94.06 83 LEU A O 1
ATOM 630 N N . LEU A 1 84 ? 0.881 1.764 8.932 1.00 94.06 84 LEU A N 1
ATOM 631 C CA . LEU A 1 84 ? 2.160 2.393 8.589 1.00 94.06 84 LEU A CA 1
ATOM 632 C C . LEU A 1 84 ? 3.021 1.486 7.700 1.00 94.06 84 LEU A C 1
ATOM 634 O O . LEU A 1 84 ? 3.509 1.939 6.667 1.00 94.06 84 LEU A O 1
ATOM 638 N N . LEU A 1 85 ? 3.124 0.197 8.036 1.00 94.25 85 LEU A N 1
ATOM 639 C CA . LEU A 1 85 ? 3.874 -0.775 7.232 1.00 94.25 85 LEU A CA 1
ATOM 640 C C . LEU A 1 85 ? 3.313 -0.902 5.808 1.00 94.25 85 LEU A C 1
ATOM 642 O O . LEU A 1 85 ? 4.071 -0.940 4.841 1.00 94.25 85 LEU A O 1
ATOM 646 N N . ILE A 1 86 ? 1.983 -0.918 5.651 1.00 95.38 86 ILE A N 1
ATOM 647 C CA . ILE A 1 86 ? 1.362 -0.955 4.317 1.00 95.38 86 ILE A CA 1
ATOM 648 C C . ILE A 1 86 ? 1.742 0.292 3.510 1.00 95.38 86 ILE A C 1
ATOM 650 O O . ILE A 1 86 ? 2.041 0.185 2.321 1.00 95.38 86 ILE A O 1
ATOM 654 N N . ILE A 1 87 ? 1.754 1.471 4.135 1.00 95.81 87 ILE A N 1
ATOM 655 C CA . ILE A 1 87 ? 2.137 2.722 3.466 1.00 95.81 87 ILE A CA 1
ATOM 656 C C . ILE A 1 87 ? 3.598 2.663 2.995 1.00 95.81 87 ILE A C 1
ATOM 658 O O . ILE A 1 87 ? 3.897 3.070 1.870 1.00 95.81 87 ILE A O 1
ATOM 662 N N . GLU A 1 88 ? 4.511 2.138 3.810 1.00 96.50 88 GLU A N 1
ATOM 663 C CA . GLU A 1 88 ? 5.919 1.967 3.427 1.00 96.50 88 GLU A CA 1
ATOM 664 C C . GLU A 1 88 ? 6.084 1.024 2.228 1.00 96.50 88 GLU A C 1
ATOM 666 O O . GLU A 1 88 ? 6.829 1.333 1.294 1.00 96.50 88 GLU A O 1
ATOM 671 N N . GLU A 1 89 ? 5.355 -0.092 2.207 1.00 94.69 89 GLU A N 1
ATOM 672 C CA . GLU A 1 89 ? 5.366 -1.037 1.086 1.00 94.69 89 GLU A CA 1
ATOM 673 C C . GLU A 1 89 ? 4.799 -0.414 -0.198 1.00 94.69 89 GLU A C 1
ATOM 675 O O . GLU A 1 89 ? 5.395 -0.552 -1.269 1.00 94.69 89 GLU A O 1
ATOM 680 N N . LEU A 1 90 ? 3.699 0.340 -0.096 1.00 97.12 90 LEU A N 1
ATOM 681 C CA . LEU A 1 90 ? 3.100 1.037 -1.238 1.00 97.12 90 LEU A CA 1
ATOM 682 C C . LEU A 1 90 ? 4.067 2.047 -1.865 1.00 97.12 90 LEU A C 1
ATOM 684 O O . LEU A 1 90 ? 4.142 2.133 -3.090 1.00 97.12 90 LEU A O 1
ATOM 688 N N . ASN A 1 91 ? 4.843 2.770 -1.052 1.00 97.19 91 ASN A N 1
ATOM 689 C CA . ASN A 1 91 ? 5.823 3.746 -1.541 1.00 97.19 91 ASN A CA 1
ATOM 690 C C . ASN A 1 91 ? 6.901 3.112 -2.436 1.00 97.19 91 ASN A C 1
ATOM 692 O O . ASN A 1 91 ? 7.337 3.737 -3.408 1.00 97.19 91 ASN A O 1
ATOM 696 N N . LYS A 1 92 ? 7.300 1.864 -2.155 1.00 96.56 92 LYS A N 1
ATOM 697 C CA . LYS A 1 92 ? 8.306 1.133 -2.949 1.00 96.56 92 LYS A CA 1
ATOM 698 C C . LYS A 1 92 ? 7.803 0.811 -4.360 1.00 96.56 92 LYS A C 1
ATOM 700 O O . LYS A 1 92 ? 8.593 0.797 -5.303 1.00 96.56 92 LYS A O 1
ATOM 705 N N . ASP A 1 93 ? 6.495 0.618 -4.523 1.00 96.94 93 ASP A N 1
ATOM 706 C CA . ASP A 1 93 ? 5.884 0.236 -5.799 1.00 96.94 93 ASP A CA 1
ATOM 707 C C . ASP A 1 93 ? 5.544 1.415 -6.720 1.00 96.94 93 ASP A C 1
ATOM 709 O O . ASP A 1 93 ? 5.295 1.205 -7.911 1.00 96.94 93 ASP A O 1
ATOM 713 N N . ILE A 1 94 ? 5.573 2.659 -6.228 1.00 97.12 94 ILE A N 1
ATOM 714 C CA . ILE A 1 94 ? 5.165 3.842 -7.007 1.00 97.12 94 ILE A CA 1
ATOM 715 C C . ILE A 1 94 ? 6.044 4.036 -8.251 1.00 97.12 94 ILE A C 1
ATOM 717 O O . ILE A 1 94 ? 5.544 4.065 -9.376 1.00 97.12 94 ILE A O 1
ATOM 721 N N . ARG A 1 95 ? 7.367 4.140 -8.073 1.00 97.44 95 ARG A N 1
ATOM 722 C CA . ARG A 1 95 ? 8.319 4.349 -9.181 1.00 97.44 95 ARG A CA 1
ATOM 723 C C . ARG A 1 95 ? 8.265 3.239 -10.244 1.00 97.44 95 ARG A C 1
ATOM 725 O O . ARG A 1 95 ? 8.102 3.575 -11.417 1.00 97.44 95 ARG A O 1
ATOM 732 N N . PRO A 1 96 ? 8.366 1.941 -9.892 1.00 96.81 96 PRO A N 1
ATOM 733 C CA . PRO A 1 96 ? 8.312 0.873 -10.889 1.00 96.81 96 PRO A CA 1
ATOM 734 C C . PRO A 1 96 ? 6.940 0.745 -11.567 1.00 96.81 96 PRO A C 1
ATOM 736 O O . PRO A 1 96 ? 6.875 0.312 -12.717 1.00 96.81 96 PRO A O 1
ATOM 739 N N . THR A 1 97 ? 5.851 1.172 -10.920 1.00 97.81 97 THR A N 1
ATOM 740 C CA . THR A 1 97 ? 4.527 1.247 -11.561 1.00 97.81 97 THR A CA 1
ATOM 741 C C . THR A 1 97 ? 4.506 2.276 -12.692 1.00 97.81 97 THR A C 1
ATOM 743 O O . THR A 1 97 ? 4.040 1.962 -13.786 1.00 97.81 97 THR A O 1
ATOM 746 N N . TYR A 1 98 ? 5.073 3.470 -12.479 1.00 97.06 98 TYR A N 1
ATOM 747 C CA . TYR A 1 98 ? 5.197 4.476 -13.545 1.00 97.06 98 TYR A CA 1
ATOM 748 C C . TYR A 1 98 ? 6.130 4.036 -14.682 1.00 97.06 98 TYR A C 1
ATOM 750 O O . TYR A 1 98 ? 5.942 4.455 -15.819 1.00 97.06 98 TYR A O 1
ATOM 758 N N . ALA A 1 99 ? 7.082 3.140 -14.405 1.00 96.88 99 ALA A N 1
ATOM 759 C CA . ALA A 1 99 ? 7.919 2.499 -15.421 1.00 96.88 99 ALA A CA 1
ATOM 760 C C . ALA A 1 99 ? 7.204 1.367 -16.198 1.00 96.88 99 ALA A C 1
ATOM 762 O O . ALA A 1 99 ? 7.825 0.702 -17.023 1.00 96.88 99 ALA A O 1
ATOM 763 N N . GLY A 1 100 ? 5.912 1.119 -15.943 1.00 95.75 100 GLY A N 1
ATOM 764 C CA . GLY A 1 100 ? 5.112 0.123 -16.663 1.00 95.75 100 GLY A CA 1
ATOM 765 C C . GLY A 1 100 ? 5.153 -1.291 -16.076 1.00 95.75 100 GLY A C 1
ATOM 766 O O . GLY A 1 100 ? 4.673 -2.231 -16.718 1.00 95.75 100 GLY A O 1
ATOM 767 N N . ASN A 1 101 ? 5.685 -1.485 -14.862 1.00 96.62 101 ASN A N 1
ATOM 768 C CA . ASN A 1 101 ? 5.684 -2.803 -14.229 1.00 96.62 101 ASN A CA 1
ATOM 769 C C . ASN A 1 101 ? 4.270 -3.199 -13.770 1.00 96.62 101 ASN A C 1
ATOM 771 O O . ASN A 1 101 ? 3.765 -2.729 -12.747 1.00 96.62 101 ASN A O 1
ATOM 775 N N . ARG A 1 102 ? 3.654 -4.130 -14.509 1.00 97.31 102 ARG A N 1
ATOM 776 C CA . ARG A 1 102 ? 2.298 -4.636 -14.237 1.00 97.31 102 ARG A CA 1
ATOM 777 C C . ARG A 1 102 ? 2.162 -5.290 -12.860 1.00 97.31 102 ARG A C 1
ATOM 779 O O . ARG A 1 102 ? 1.126 -5.132 -12.224 1.00 97.31 102 ARG A O 1
ATOM 786 N N . ASN A 1 103 ? 3.191 -5.988 -12.379 1.00 95.06 103 ASN A N 1
ATOM 787 C CA . ASN A 1 103 ? 3.140 -6.650 -11.073 1.00 95.06 103 ASN A CA 1
ATOM 788 C C . ASN A 1 103 ? 3.128 -5.629 -9.928 1.00 95.06 103 ASN A C 1
ATOM 790 O O . ASN A 1 103 ? 2.335 -5.762 -8.998 1.00 95.06 103 ASN A O 1
ATOM 794 N N . CYS A 1 104 ? 3.953 -4.580 -10.021 1.00 96.06 104 CYS A N 1
ATOM 795 C CA . CYS A 1 104 ? 3.931 -3.467 -9.068 1.00 96.06 104 CYS A CA 1
ATOM 796 C C . CYS A 1 104 ? 2.584 -2.738 -9.096 1.00 96.06 104 CYS A C 1
ATOM 798 O O . CYS A 1 104 ? 2.028 -2.463 -8.039 1.00 96.06 104 CYS A O 1
ATOM 800 N N . ALA A 1 105 ? 2.008 -2.517 -10.283 1.00 96.31 105 ALA A N 1
ATOM 801 C CA . ALA A 1 105 ? 0.698 -1.883 -10.416 1.00 96.31 105 ALA A CA 1
ATOM 802 C C . ALA A 1 105 ? -0.411 -2.675 -9.697 1.00 96.31 105 ALA A C 1
ATOM 804 O O . ALA A 1 105 ? -1.243 -2.099 -8.994 1.00 96.31 105 ALA A O 1
ATOM 805 N N . GLU A 1 106 ? -0.417 -4.002 -9.840 1.00 97.44 106 GLU A N 1
ATOM 806 C CA . GLU A 1 106 ? -1.385 -4.865 -9.159 1.00 97.44 106 GLU A CA 1
ATOM 807 C C . GLU A 1 106 ? -1.162 -4.905 -7.644 1.00 97.44 106 GLU A C 1
ATOM 809 O O . GLU A 1 106 ? -2.128 -4.824 -6.879 1.00 97.44 106 GLU A O 1
ATOM 814 N N . ARG A 1 107 ? 0.097 -4.963 -7.191 1.00 97.19 107 ARG A N 1
ATOM 815 C CA . ARG A 1 107 ? 0.437 -4.865 -5.762 1.00 97.19 107 ARG A CA 1
ATOM 816 C C . ARG A 1 107 ? -0.020 -3.537 -5.166 1.00 97.19 107 ARG A C 1
ATOM 818 O O . ARG A 1 107 ? -0.657 -3.547 -4.114 1.00 97.19 107 ARG A O 1
ATOM 825 N N . LEU A 1 108 ? 0.190 -2.430 -5.875 1.00 97.00 108 LEU A N 1
ATOM 826 C CA . LEU A 1 108 ? -0.238 -1.099 -5.455 1.00 97.00 108 LEU A CA 1
ATOM 827 C C . LEU A 1 108 ? -1.764 -1.032 -5.288 1.00 97.00 108 LEU A C 1
ATOM 829 O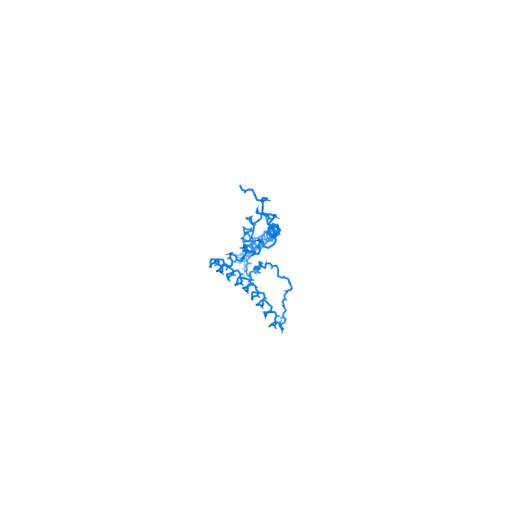 O . LEU A 1 108 ? -2.258 -0.595 -4.249 1.00 97.00 108 LEU A O 1
ATOM 833 N N . LYS A 1 109 ? -2.534 -1.550 -6.257 1.00 97.31 109 LYS A N 1
ATOM 834 C CA . LYS A 1 109 ? -4.004 -1.623 -6.149 1.00 97.31 109 LYS A CA 1
ATOM 835 C C . LYS A 1 109 ? -4.457 -2.470 -4.960 1.00 97.31 109 LYS A C 1
ATOM 837 O O . LYS A 1 109 ? -5.369 -2.069 -4.235 1.00 97.31 109 LYS A O 1
ATOM 842 N N . ARG A 1 110 ? -3.855 -3.646 -4.758 1.00 97.12 110 ARG A N 1
ATOM 843 C CA . ARG A 1 110 ? -4.213 -4.547 -3.648 1.00 97.12 110 ARG A CA 1
ATOM 844 C C . ARG A 1 110 ? -3.881 -3.922 -2.296 1.00 97.12 110 ARG A C 1
ATOM 846 O O . ARG A 1 110 ? -4.739 -3.917 -1.417 1.00 97.12 110 ARG A O 1
ATOM 853 N N . GLY A 1 111 ? -2.694 -3.336 -2.152 1.00 96.56 111 GLY A N 1
ATOM 854 C CA . GLY A 1 111 ? -2.278 -2.670 -0.920 1.00 96.56 111 GLY A CA 1
ATOM 855 C C . GLY A 1 111 ? -3.140 -1.448 -0.587 1.00 96.56 111 GLY A C 1
ATOM 856 O O . GLY A 1 111 ? -3.507 -1.272 0.570 1.00 96.56 111 GLY A O 1
ATOM 857 N N . LEU A 1 112 ? -3.571 -0.667 -1.587 1.00 97.25 112 LEU A N 1
ATOM 858 C CA . LEU A 1 112 ? -4.511 0.443 -1.376 1.00 97.25 112 LEU A CA 1
ATOM 859 C C . LEU A 1 112 ? -5.880 -0.039 -0.878 1.00 97.25 112 LEU A C 1
ATOM 861 O O . LEU A 1 112 ? -6.444 0.552 0.042 1.00 97.25 112 LEU A O 1
ATOM 865 N N . ASN A 1 113 ? -6.420 -1.119 -1.450 1.00 97.62 113 ASN A N 1
ATOM 866 C CA . ASN A 1 113 ? -7.680 -1.694 -0.969 1.00 97.62 113 ASN A CA 1
ATOM 867 C C . ASN A 1 113 ? -7.545 -2.243 0.455 1.00 97.62 113 ASN A C 1
ATOM 869 O O . ASN A 1 113 ? -8.411 -1.989 1.290 1.00 97.62 113 ASN A O 1
ATOM 873 N N . HIS A 1 114 ? -6.441 -2.930 0.751 1.00 96.56 114 HIS A N 1
ATOM 874 C CA . HIS A 1 114 ? -6.166 -3.438 2.091 1.00 96.56 114 HIS A CA 1
ATOM 875 C C . HIS A 1 114 ? -6.058 -2.299 3.120 1.00 96.56 114 HIS A C 1
ATOM 877 O O . HIS A 1 114 ? -6.729 -2.345 4.149 1.00 96.56 114 HIS A O 1
ATOM 883 N N . ALA A 1 115 ? -5.317 -1.229 2.808 1.00 97.19 115 ALA A N 1
ATOM 884 C CA . ALA A 1 115 ? -5.212 -0.051 3.668 1.00 97.19 115 ALA A CA 1
ATOM 885 C C . ALA A 1 115 ? -6.588 0.560 3.979 1.00 97.19 115 ALA A C 1
ATOM 887 O O . ALA A 1 115 ? -6.864 0.907 5.124 1.00 97.19 115 ALA A O 1
ATOM 888 N N . LYS A 1 116 ? -7.483 0.647 2.984 1.00 97.12 116 LYS A N 1
ATOM 889 C CA . LYS A 1 116 ? -8.844 1.176 3.182 1.00 97.12 116 LYS A CA 1
ATOM 890 C C . LYS A 1 116 ? -9.662 0.346 4.171 1.00 97.12 116 LYS A C 1
ATOM 892 O O . LYS A 1 116 ? -10.343 0.925 5.015 1.00 97.12 116 LYS A O 1
ATOM 897 N N . VAL A 1 117 ? -9.601 -0.983 4.075 1.00 95.88 117 VAL A N 1
ATOM 898 C CA . VAL A 1 117 ? -10.289 -1.878 5.021 1.00 95.88 117 VAL A CA 1
ATOM 899 C C . VAL A 1 117 ? -9.715 -1.698 6.423 1.00 95.88 117 VAL A C 1
ATOM 901 O O . VAL A 1 117 ? -10.466 -1.461 7.366 1.00 95.88 117 VAL A O 1
ATOM 904 N N . LEU A 1 118 ? -8.388 -1.689 6.548 1.00 94.50 118 LEU A N 1
ATOM 905 C CA . LEU A 1 118 ? -7.718 -1.538 7.835 1.00 94.50 118 LEU A CA 1
ATOM 906 C C . LEU A 1 118 ? -8.027 -0.188 8.506 1.00 94.50 118 LEU A C 1
ATOM 908 O O . LEU A 1 118 ? -8.256 -0.130 9.711 1.00 94.50 118 LEU A O 1
ATOM 912 N N . ILE A 1 119 ? -8.110 0.904 7.737 1.00 95.44 119 ILE A N 1
ATOM 913 C CA . ILE A 1 119 ? -8.524 2.218 8.256 1.00 95.44 119 ILE A CA 1
ATOM 914 C C . ILE A 1 119 ? -9.941 2.152 8.832 1.00 95.44 119 ILE A C 1
ATOM 916 O O . ILE A 1 119 ? -10.198 2.729 9.891 1.00 95.44 119 ILE A O 1
ATOM 920 N N . ARG A 1 120 ? -10.857 1.436 8.171 1.00 95.38 120 ARG A N 1
ATOM 921 C CA . ARG A 1 120 ? -12.220 1.266 8.681 1.00 95.38 120 ARG A CA 1
ATOM 922 C C . ARG A 1 120 ? -12.226 0.523 10.017 1.00 95.38 120 ARG A C 1
ATOM 924 O O . ARG A 1 120 ? -12.940 0.928 10.930 1.00 95.38 120 ARG A O 1
ATOM 931 N N . GLU A 1 121 ? -11.409 -0.514 10.151 1.00 91.25 121 GLU A N 1
ATOM 932 C CA . GLU A 1 121 ? -11.253 -1.257 11.406 1.00 91.25 121 GLU A CA 1
ATOM 933 C C . GLU A 1 121 ? -10.614 -0.408 12.514 1.00 91.25 121 GLU A C 1
ATOM 935 O O . GLU A 1 121 ? -11.050 -0.476 13.664 1.00 91.25 121 GLU A O 1
ATOM 940 N N . CYS A 1 122 ? -9.625 0.429 12.179 1.00 89.50 122 CYS A N 1
ATOM 941 C CA . CYS A 1 122 ? -9.032 1.397 13.106 1.00 89.50 122 CYS A CA 1
ATOM 942 C C . CYS A 1 122 ? -10.076 2.385 13.636 1.00 89.50 122 CYS A C 1
ATOM 944 O O . CYS A 1 122 ? -10.143 2.618 14.839 1.00 89.50 122 CYS A O 1
ATOM 946 N N . GLN A 1 123 ? -10.904 2.955 12.757 1.00 90.69 123 GLN A N 1
ATOM 947 C CA . GLN A 1 123 ? -11.952 3.901 13.152 1.00 90.69 123 GLN A CA 1
ATOM 948 C C . GLN A 1 123 ? -12.951 3.260 14.119 1.00 90.69 123 GLN A C 1
ATOM 950 O O . GLN A 1 123 ? -13.223 3.821 15.177 1.00 90.69 123 GLN A O 1
ATOM 955 N N . LEU A 1 124 ? -13.429 2.056 13.798 1.00 89.38 124 LEU A N 1
ATOM 956 C CA . LEU A 1 124 ? -14.378 1.331 14.645 1.00 89.38 124 LEU A CA 1
ATOM 957 C C . LEU A 1 124 ? -13.788 0.989 16.020 1.00 89.38 124 LEU A C 1
ATOM 959 O O . LEU A 1 124 ? -14.483 1.078 17.035 1.00 89.38 124 LEU A O 1
ATOM 963 N N . GLU A 1 125 ? -12.508 0.609 16.076 1.00 84.88 125 GLU A N 1
ATOM 964 C CA . GLU A 1 125 ? -11.823 0.377 17.349 1.00 84.88 125 GLU A CA 1
ATOM 965 C C . GLU A 1 125 ? -11.701 1.663 18.176 1.00 84.88 125 GLU A C 1
ATOM 967 O O . GLU A 1 125 ? -11.968 1.631 19.377 1.00 84.88 125 GLU A O 1
ATOM 972 N N . LEU A 1 126 ? -11.379 2.798 17.548 1.00 87.12 126 LEU A N 1
ATOM 973 C CA . LEU A 1 126 ? -11.314 4.095 18.229 1.00 87.12 126 LEU A CA 1
ATOM 974 C C . LEU A 1 126 ? -12.678 4.518 18.790 1.00 87.12 126 LEU A C 1
ATOM 976 O O . LEU A 1 126 ? -12.759 4.936 19.943 1.00 87.12 126 LEU A O 1
ATOM 980 N N . GLU A 1 127 ? -13.759 4.353 18.025 1.00 89.62 127 GLU A N 1
ATOM 981 C CA . GLU A 1 127 ? -15.120 4.644 18.497 1.00 89.62 127 GLU A CA 1
ATOM 982 C C . GLU A 1 127 ? -15.517 3.764 19.691 1.00 89.62 127 GLU A C 1
ATOM 984 O O . GLU A 1 127 ? -16.197 4.219 20.616 1.00 89.62 127 GLU A O 1
ATOM 989 N N . LYS A 1 128 ? -15.094 2.495 19.693 1.00 86.19 128 LYS A N 1
ATOM 990 C CA . LYS A 1 128 ? -15.340 1.573 20.806 1.00 86.19 128 LYS A CA 1
ATOM 991 C C . LYS A 1 128 ? -14.541 1.967 22.050 1.00 86.19 128 LYS A C 1
ATOM 993 O O . LYS A 1 128 ? -15.108 1.973 23.142 1.00 86.19 128 LYS A O 1
ATOM 998 N N . LEU A 1 129 ? -13.263 2.309 21.892 1.00 83.06 129 LEU A N 1
ATOM 999 C CA . LEU A 1 129 ? -12.393 2.750 22.988 1.00 83.06 129 LEU A CA 1
ATOM 1000 C C . LEU A 1 129 ? -12.859 4.086 23.588 1.00 83.06 129 LEU A C 1
ATOM 1002 O O . LEU A 1 129 ? -12.842 4.244 24.807 1.00 83.06 129 LEU A O 1
ATOM 1006 N N . ASP A 1 130 ? -13.345 5.022 22.772 1.00 86.19 130 ASP A N 1
ATOM 1007 C CA . ASP A 1 130 ? -13.931 6.283 23.248 1.00 86.19 130 ASP A CA 1
ATOM 1008 C C . ASP A 1 130 ? -15.189 6.032 24.096 1.00 86.19 130 ASP A C 1
ATOM 1010 O O . ASP A 1 130 ? -15.300 6.528 25.218 1.00 86.19 130 ASP A O 1
ATOM 1014 N N . LYS A 1 131 ? -16.103 5.175 23.623 1.00 82.56 131 LYS A N 1
ATOM 1015 C CA . LYS A 1 131 ? -17.303 4.795 24.389 1.00 82.56 131 LYS A CA 1
ATOM 1016 C C . LYS A 1 131 ? -16.949 4.064 25.682 1.00 82.56 131 LYS A C 1
ATOM 1018 O O . LYS A 1 131 ? -17.546 4.336 26.721 1.00 82.56 131 LYS A O 1
ATOM 1023 N N . GLN A 1 132 ? -15.975 3.159 25.627 1.00 78.94 132 GLN A N 1
ATOM 1024 C CA . GLN A 1 132 ? -15.533 2.396 26.790 1.00 78.94 132 GLN A CA 1
ATOM 1025 C C . GLN A 1 132 ? -14.829 3.282 27.822 1.00 78.94 132 GLN A C 1
ATOM 1027 O O . GLN A 1 132 ? -15.100 3.144 29.012 1.00 78.94 132 GLN A O 1
ATOM 1032 N N . SER A 1 133 ? -13.974 4.213 27.391 1.00 84.00 133 SER A N 1
ATOM 1033 C CA . SER A 1 133 ? -13.300 5.143 28.304 1.00 84.00 133 SER A CA 1
ATOM 1034 C C . SER A 1 133 ? -14.299 6.087 28.979 1.00 84.00 133 SER A C 1
ATOM 1036 O O . SER A 1 133 ? -14.254 6.250 30.196 1.00 84.00 133 SER A O 1
ATOM 1038 N N . LYS A 1 134 ? -15.281 6.616 28.237 1.00 78.69 134 LYS A N 1
ATOM 1039 C CA . LYS A 1 134 ? -16.384 7.414 28.799 1.00 78.69 134 LYS A CA 1
ATOM 1040 C C . LYS A 1 134 ? -17.227 6.622 29.799 1.00 78.69 134 LYS A C 1
ATOM 1042 O O . LYS A 1 134 ? -17.520 7.134 30.876 1.00 78.69 134 LYS A O 1
ATOM 1047 N N . ALA A 1 135 ? -17.578 5.376 29.479 1.00 75.56 135 ALA A N 1
ATOM 1048 C CA . ALA A 1 135 ? -18.316 4.503 30.391 1.00 75.56 135 ALA A CA 1
ATOM 1049 C C . ALA A 1 135 ? -17.515 4.183 31.666 1.00 75.56 135 ALA A C 1
ATOM 1051 O O . ALA A 1 135 ? -18.072 4.221 32.760 1.00 75.56 135 ALA A O 1
ATOM 1052 N N . ALA A 1 136 ? -16.207 3.938 31.549 1.00 76.50 136 ALA A N 1
ATOM 1053 C CA . ALA A 1 136 ? -15.331 3.701 32.695 1.00 76.50 136 ALA A CA 1
ATOM 1054 C C . ALA A 1 136 ? -15.203 4.941 33.599 1.00 76.50 136 ALA A C 1
ATOM 1056 O O . ALA A 1 136 ? -15.233 4.818 34.824 1.00 76.50 136 ALA A O 1
ATOM 1057 N N . ILE A 1 137 ? -15.123 6.142 33.017 1.00 75.75 137 ILE A N 1
ATOM 1058 C CA . ILE A 1 137 ? -15.104 7.404 33.774 1.00 75.75 137 ILE A CA 1
ATOM 1059 C C . ILE A 1 137 ? -16.437 7.631 34.507 1.00 75.75 137 ILE A C 1
ATOM 1061 O O . ILE A 1 137 ? -16.428 8.018 35.675 1.00 75.75 137 ILE A O 1
ATOM 1065 N N . LEU A 1 138 ? -17.578 7.360 33.864 1.00 69.25 138 LEU A N 1
ATOM 1066 C CA . LEU A 1 138 ? -18.901 7.466 34.497 1.00 69.25 138 LEU A CA 1
ATOM 1067 C C . LEU A 1 138 ? -19.071 6.453 35.639 1.00 69.25 138 LEU A C 1
ATOM 1069 O O . LEU A 1 138 ? -19.481 6.839 36.729 1.00 69.25 138 LEU A O 1
ATOM 1073 N N . ALA A 1 139 ? -18.662 5.197 35.436 1.00 69.12 139 ALA A N 1
ATOM 1074 C CA . ALA A 1 139 ? -18.684 4.165 36.476 1.00 69.12 139 ALA A CA 1
ATOM 1075 C C . ALA A 1 139 ? -17.787 4.516 37.679 1.00 69.12 139 ALA A C 1
ATOM 1077 O O . ALA A 1 139 ? -18.117 4.203 38.820 1.00 69.12 139 ALA A O 1
ATOM 1078 N N . SER A 1 140 ? -16.679 5.224 37.441 1.00 65.62 140 SER A N 1
ATOM 1079 C CA . SER A 1 140 ? -15.785 5.695 38.507 1.00 65.62 140 SER A CA 1
ATOM 1080 C C . SER A 1 140 ? -16.376 6.870 39.301 1.00 65.62 140 SER A C 1
ATOM 1082 O O . SER A 1 140 ? -15.998 7.091 40.450 1.00 65.62 140 SER A O 1
ATOM 1084 N N . LYS A 1 141 ? -17.316 7.625 38.715 1.00 61.75 141 LYS A N 1
ATOM 1085 C CA . LYS A 1 141 ? -17.961 8.790 39.344 1.00 61.75 141 LYS A CA 1
ATOM 1086 C C . LYS A 1 141 ? -19.130 8.414 40.269 1.00 61.75 141 LYS A C 1
ATOM 1088 O O . LYS A 1 141 ? -19.474 9.197 41.149 1.00 61.75 141 LYS A O 1
ATOM 1093 N N . GLU A 1 142 ? -19.679 7.208 40.129 1.00 55.16 142 GLU A N 1
ATOM 1094 C CA . GLU A 1 142 ? -20.782 6.683 40.954 1.00 55.16 142 GLU A CA 1
ATOM 1095 C C . GLU A 1 142 ? -20.321 6.211 42.352 1.00 55.16 142 GLU A C 1
ATOM 1097 O O . GLU A 1 142 ? -21.117 6.146 43.285 1.00 55.16 142 GLU A O 1
ATOM 1102 N N . HIS A 1 143 ? -19.025 5.938 42.551 1.00 50.81 143 HIS A N 1
ATOM 1103 C CA . HIS A 1 143 ? -18.512 5.355 43.801 1.00 50.81 143 HIS A CA 1
ATOM 1104 C C . HIS A 1 143 ? -18.166 6.359 44.921 1.00 50.81 143 HIS A C 1
ATOM 1106 O O . HIS A 1 143 ? -17.688 5.940 45.973 1.00 50.81 143 HIS A O 1
ATOM 1112 N N . HIS A 1 144 ? -18.407 7.667 44.743 1.00 49.47 144 HIS A N 1
ATOM 1113 C CA . HIS A 1 144 ? -17.967 8.705 45.693 1.00 49.47 144 HIS A CA 1
ATOM 1114 C C . HIS A 1 144 ? -19.079 9.483 46.430 1.00 49.47 144 HIS A C 1
ATOM 1116 O O . HIS A 1 144 ? -18.741 10.428 47.137 1.00 49.47 144 HIS A O 1
ATOM 1122 N N . HIS A 1 145 ? -20.374 9.145 46.307 1.00 51.19 145 HIS A N 1
ATOM 1123 C CA . HIS A 1 145 ? -21.452 9.931 46.957 1.00 51.19 145 HIS A CA 1
ATOM 1124 C C . HIS A 1 145 ? -22.599 9.148 47.627 1.00 51.19 145 HIS A C 1
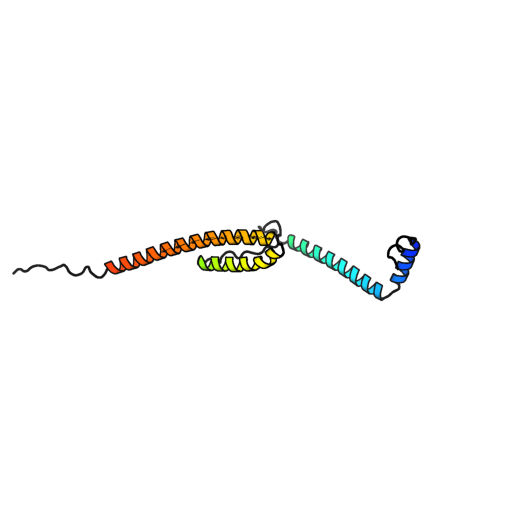ATOM 1126 O O . HIS A 1 145 ? -23.629 9.742 47.933 1.00 51.19 145 HIS A O 1
ATOM 1132 N N . ASN A 1 146 ? -22.434 7.860 47.950 1.00 50.81 146 ASN A N 1
ATOM 1133 C CA . ASN A 1 146 ? -23.433 7.137 48.753 1.00 50.81 146 ASN A CA 1
ATOM 1134 C C . ASN A 1 146 ? -22.916 6.786 50.158 1.00 50.81 146 ASN A C 1
ATOM 1136 O O . ASN A 1 146 ? -22.714 5.621 50.489 1.00 50.81 146 ASN A O 1
ATOM 1140 N N . SER A 1 147 ? -22.664 7.804 50.985 1.00 49.94 147 SER A N 1
ATOM 1141 C CA . SER A 1 147 ? -22.368 7.622 52.416 1.00 49.94 147 SER A CA 1
ATOM 1142 C C . SER A 1 147 ? -22.994 8.705 53.304 1.00 49.94 147 SER A C 1
ATOM 1144 O O . SER A 1 147 ? -22.395 9.092 54.303 1.00 49.94 147 SER A O 1
ATOM 1146 N N . SER A 1 148 ? -24.179 9.216 52.948 1.00 56.12 148 SER A N 1
ATOM 1147 C CA . SER A 1 148 ? -24.857 10.265 53.730 1.00 56.12 148 SER A CA 1
ATOM 1148 C C . SER A 1 148 ? -26.370 10.074 53.824 1.00 56.12 148 SER A C 1
ATOM 1150 O O . SER A 1 148 ? -27.107 11.014 53.575 1.00 56.12 148 SER A O 1
ATOM 1152 N N . THR A 1 149 ? -26.866 8.898 54.218 1.00 58.91 149 THR A N 1
ATOM 1153 C CA . THR A 1 149 ? -28.237 8.783 54.763 1.00 58.91 149 THR A CA 1
ATOM 1154 C C . THR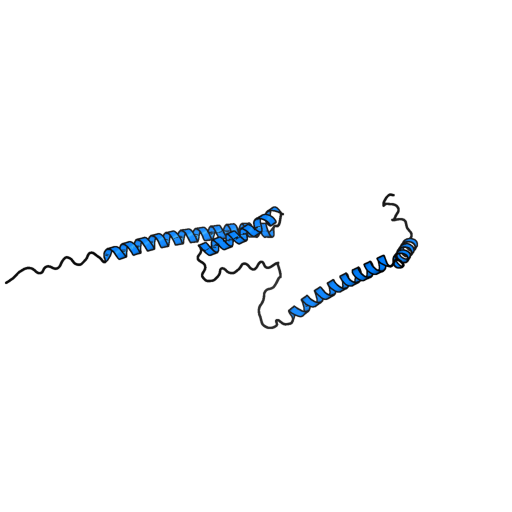 A 1 149 ? -28.355 7.601 55.733 1.00 58.91 149 THR A C 1
ATOM 1156 O O . THR A 1 149 ? -28.887 6.549 55.391 1.00 58.91 149 THR A O 1
ATOM 1159 N N . ALA A 1 150 ? -27.863 7.747 56.960 1.00 48.09 150 ALA A N 1
ATOM 1160 C CA . ALA A 1 150 ? -28.277 6.880 58.065 1.00 48.09 150 ALA A CA 1
ATOM 1161 C C . ALA A 1 150 ? -28.202 7.665 59.377 1.00 48.09 150 ALA A C 1
ATOM 1163 O O . ALA A 1 150 ? -27.251 7.548 60.143 1.00 48.09 150 ALA A O 1
ATOM 1164 N N . GLY A 1 151 ? -29.198 8.517 59.612 1.00 54.34 151 GLY A N 1
ATOM 1165 C CA . GLY A 1 151 ? -29.522 8.926 60.972 1.00 54.34 151 GLY A CA 1
ATOM 1166 C C . GLY A 1 151 ? -30.404 7.855 61.609 1.00 54.34 151 GLY A C 1
ATOM 1167 O O . GLY A 1 151 ? -31.379 7.448 60.976 1.00 54.34 151 GLY A O 1
ATOM 1168 N N . PRO A 1 152 ? -30.130 7.414 62.843 1.00 57.59 152 PRO A N 1
ATOM 1169 C CA . PRO A 1 152 ? -31.166 6.927 63.721 1.00 57.59 152 PRO A CA 1
ATOM 1170 C C . PRO A 1 152 ? -31.629 8.074 64.619 1.00 57.59 152 PRO A C 1
ATOM 1172 O O . PRO A 1 152 ? -30.863 8.740 65.314 1.00 57.59 152 PRO A O 1
ATOM 1175 N N . SER A 1 153 ? -32.929 8.289 64.527 1.00 55.81 153 SER A N 1
ATOM 1176 C CA . SER A 1 153 ? -33.793 9.036 65.422 1.00 55.81 153 SER A CA 1
ATOM 1177 C C . SER A 1 153 ? -33.549 8.753 66.909 1.00 55.81 153 SER A C 1
ATOM 1179 O O . SER A 1 153 ? -33.316 7.622 67.324 1.00 55.81 153 SER A O 1
ATOM 1181 N N . SER A 1 154 ? -33.696 9.830 67.678 1.00 63.12 154 SER A N 1
ATOM 1182 C CA . SER A 1 154 ? -33.887 9.946 69.127 1.00 63.12 154 SER A CA 1
ATOM 1183 C C . SER A 1 154 ? -34.769 8.883 69.794 1.00 63.12 154 SER A C 1
ATOM 1185 O O . SER A 1 154 ? -35.823 8.571 69.247 1.00 63.12 154 SER A O 1
ATOM 1187 N N . SER A 1 155 ? -34.407 8.507 71.028 1.00 59.16 155 SER A N 1
ATOM 1188 C CA . SER A 1 155 ? -35.249 8.153 72.204 1.00 59.16 155 SER A CA 1
ATOM 1189 C C . SER A 1 155 ? -34.413 7.210 73.084 1.00 59.16 155 SER A C 1
ATOM 1191 O O . SER A 1 155 ? -33.835 6.283 72.527 1.00 59.16 155 SER A O 1
ATOM 1193 N N . SER A 1 156 ? -34.253 7.316 74.400 1.00 51.91 156 SER A N 1
ATOM 1194 C CA . SER A 1 156 ? -34.814 8.117 75.493 1.00 51.91 156 SER A CA 1
ATOM 1195 C C . SER A 1 156 ? -33.857 7.986 76.680 1.00 51.91 156 SER A C 1
ATOM 1197 O O . SER A 1 156 ? -33.076 7.006 76.686 1.00 51.91 156 SER A O 1
#

InterPro domains:
  IPR017266 Cyclin-dependent kinase 2-associated protein 1/2 [PF09806] (15-128)
  IPR017266 Cyclin-dependent kinase 2-associated protein 1/2 [PTHR22607] (24-132)

Sequence (156 aa):
MDAKSFADLKPEQLAAAMQLLATNPQYQHVLQHAQAAAASQAQQQHQQQQQQQAQASIPSVSAQLPQYSVPAPPPGGSKYNHLLLIIEELNKDIRPTYAGNRNCAERLKRGLNHAKVLIRECQLELEKLDKQSKAAILASKEHHHNSSTAGPSSSS

Foldseek 3Di:
DDPPVPVPDDVVVVVVVVVVCVPDVVSVVVVVVVVVVVVVVVVVVVVVVVVVPPPPPDDDDDDDDPDPPPPDPPVPDDLVSVLVSLVVVLVVLPVVVVVVPPVSVVSNVVSVVVSVVSVVVVVVVVVVVVVVVVVVVVVVVVPPPPDPDDDDDDDD

Secondary structure (DSSP, 8-state):
--TTSSTTS-HHHHHHHHHHHHT-HHHHHHHHHHHHHHHHHHHHHHHHHHTTSS--SS---S--------PPPPTT--HHHHHHHHHHHHHHHHHHHHTT-HHHHHHHHHHHHHHHHHHHHHHHHHHHHHHHHHHHHHHHHGGGS-----------

=== Feature glossary ===
Each block in this record encodes a different view of the same protein. In brief:

Predicted aligned error. PAE(i, j) answers: if I align the predicted and true structures on residue i, how far off (in Å) do I expect residue j to be? A block-diagonal PAE matrix with low values on the blocks and high values off-diagonal is the signature of a multi-domain protein with confidently predicted domains but uncertain inter-domain orientation.

Contact-map, Ramachandran, and PAE plots. Plot images: a contact map (which residues are close in 3D, as an N×N binary image), a Ramachandran scatter (backbone torsion angles, revealing secondary-structure composition at a glance), and — for AlphaFold structures — a PAE heatmap (pairwise prediction confidence).

Backbone torsions (φ/ψ). φ (phi) and ψ (psi) are the two rotatable backbone dihedrals per residue: φ is the C(i-1)–N–Cα–C torsion, ψ is the N–Cα–C–N(i+1) torsion, both in degrees on (−180°, 180°]. α-helical residues cluster near (−60°, −45°); β-strand residues near (−120°, +130°). A Ramachandran plot is simply a scatter of (φ, ψ) for every residue.

Foldseek 3Di. A 3Di character summarizes, for each residue, the relative orientation of the Cα frame of its nearest spatial neighbor. Because it encodes fold topology rather than chemistry, 3Di alignments detect remote structural similarity that sequence alignment misses.

Radius of gyration, Cα contacts, bounding box. Three whole-structure scalars: the radius of gyration (RMS distance of Cα from centroid, in Å), the count of Cα–Cα contacts (pairs closer than 8 Å and separated by more than four residues in sequence — i.e. tertiary, not local, contacts), and the bounding-box dimensions. Together they distinguish compact globular folds from extended fibres or disordered chains.

Sequence. Sequence gives the chain of amino acids in standard one-letter code (A=alanine, C=cysteine, …, Y=tyrosine), read N→C. It is the only feature that is directly encoded by the gene; all structural features are derived from the folded form of this sequence.

mmCIF coordinates. Atomic coordinates in PDBx/mmCIF format — the same representation the Protein Data Bank distributes. Each line of the _atom_site loop places one backbone atom in Cartesian space (units: ångströms, origin: arbitrary).

Secondary structure (3-state, P-SEA). Three-state secondary structure (P-SEA) collapses the eight DSSP classes into helix (a), strand (b), and coil (c). P-SEA assigns these from Cα geometry alone — distances and angles — without requiring backbone oxygens, so it works on any Cα trace.

InterPro / GO / CATH / organism. Functional annotations link the protein to curated databases. InterPro entries identify conserved domains and families by matching the sequence against member-database signatures (Pfam, PROSITE, CDD, …). Gene Ontology (GO) terms describe molecular function, biological process, and cellular component in a controlled vocabulary. CATH places the structure in a hierarchical fold classification (Class/Architecture/Topology/Homologous-superfamily). The organism is the source species.

B-factor. B-factor (Debye–Waller factor) reflects atomic displacement in the crystal lattice. It is an experimental observable (units Å²), not a prediction; low values mean the atom is pinned down, high values mean it moves or is heterogeneous across the crystal.

Rendered structure images. Structure images are PyMOL renders from six orthogonal camera directions. Cartoon representation draws helices as coils and strands as arrows; sticks shows the backbone as bonds; surface shows the solvent-excluded envelope. Rainbow coloring maps sequence position to hue (blue→red, N→C); chain coloring assigns a distinct color per polypeptide.

Solvent-accessible surface area. Solvent-accessible surface area (SASA) is the area in Å² traced out by the centre of a 1.4 Å probe sphere (a water molecule) rolled over the protein's van der Waals surface (Shrake–Rupley / Lee–Richards construction). Buried residues have near-zero SASA; fully exposed residues can exceed 200 Å². The total SASA scales roughly with the number of surface residues.

Secondary structure (8-state, DSSP). The SS8 string is DSSP's per-residue secondary-structure call. α-helix (H) means an i→i+4 H-bond ladder; β-strand (E) means the residue participates in a β-sheet; 3₁₀ (G) and π (I) are tighter and wider helices; T/S are turns/bends; '-' is loop.

pLDDT. For AlphaFold models, the B-factor field carries pLDDT — the model's own estimate of local accuracy on a 0–100 scale. Regions with pLDDT<50 should be treated as essentially unmodeled; they often correspond to intrinsically disordered segments.

Nearest PDB structures. Nearest PDB neighbors are the top structural matches found by Foldseek when searching this structure against the entire Protein Data Bank. Each hit reports a TM-score (0 to 1; >0.5 almost always implies the same fold) and an E-value. These are *structural* homologs — they may share no detectable sequence similarity.